Protein AF-A0A974YKS1-F1 (afdb_monomer_lite)

Secondary structure (DSSP, 8-state):
----HHHHHHHHHHHHHHHHHHHHHHHHHHTTSS-HHHHHHHHHHHHHHHHHHGGG-TT-HHHHHHHHHHHH-----

Sequence (77 aa):
MSDDPDDISRAAVGLSSAAILASLIKTLNEKKLISDDEENAVYDAAIALLGDNAGDDEEGIFELAQEIIEERWKPAN

Foldseek 3Di:
DDPPPVVVVVVVVLVVVVVVVVVVLVVCVVVVVDDPVRSVVVLVVLLVVLVVPCPPDPPCVSVVSNVVSCVVDPPDD

pLDDT: mean 74.72, std 12.38, range [43.28, 96.0]

Radius of gyration: 14.39 Å; chains: 1; bou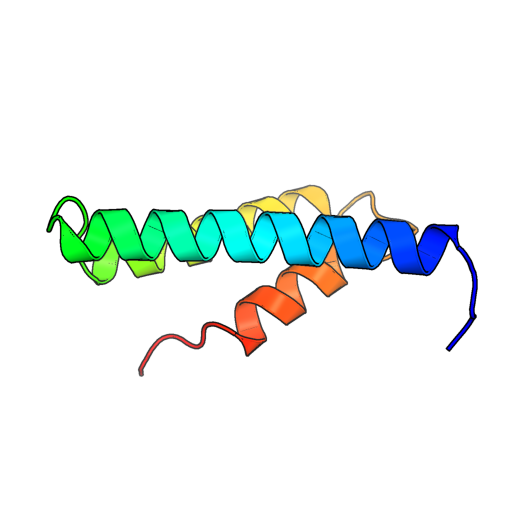nding box: 35×28×34 Å

Structure (mmCIF, N/CA/C/O backbone):
data_AF-A0A974YKS1-F1
#
_entry.id   AF-A0A974YKS1-F1
#
loop_
_atom_site.group_PDB
_atom_site.id
_atom_site.type_symbol
_atom_site.label_atom_id
_atom_site.label_alt_id
_atom_site.label_comp_id
_atom_site.label_asym_id
_atom_site.label_entity_id
_atom_site.label_seq_id
_atom_site.pdbx_PDB_ins_code
_atom_site.Cartn_x
_atom_site.Cartn_y
_atom_site.Cartn_z
_atom_site.occupancy
_atom_site.B_iso_or_equiv
_atom_site.auth_seq_id
_atom_site.auth_comp_id
_atom_site.auth_asym_id
_atom_site.auth_atom_id
_atom_site.pdbx_PDB_model_num
ATOM 1 N N . MET A 1 1 ? 23.920 3.953 -12.635 1.00 49.72 1 MET A N 1
ATOM 2 C CA . MET A 1 1 ? 22.749 4.831 -12.466 1.00 49.72 1 MET A CA 1
ATOM 3 C C . MET A 1 1 ? 22.852 5.872 -13.556 1.00 49.72 1 MET A C 1
ATOM 5 O O . MET A 1 1 ? 23.857 6.570 -13.587 1.00 49.72 1 MET A O 1
ATOM 9 N N . SER A 1 2 ? 21.940 5.834 -14.525 1.00 51.72 2 SER A N 1
ATOM 10 C CA . SER A 1 2 ? 21.877 6.842 -15.582 1.00 51.72 2 SER A CA 1
ATOM 11 C C . SER A 1 2 ? 21.265 8.097 -14.963 1.00 51.72 2 SER A C 1
ATOM 13 O O . SER A 1 2 ? 20.225 7.991 -14.321 1.00 51.72 2 SER A O 1
ATOM 15 N N . ASP A 1 3 ? 21.896 9.262 -15.111 1.00 63.72 3 ASP A N 1
ATOM 16 C CA . ASP A 1 3 ? 21.288 10.559 -14.760 1.00 63.72 3 ASP A CA 1
ATOM 17 C C . ASP A 1 3 ? 20.284 10.985 -15.854 1.00 63.72 3 ASP A C 1
ATOM 19 O O . ASP A 1 3 ? 20.229 12.153 -16.245 1.00 63.72 3 ASP A O 1
ATOM 23 N N . ASP A 1 4 ? 19.540 10.025 -16.415 1.00 77.38 4 ASP A N 1
ATOM 24 C CA . ASP A 1 4 ? 18.530 10.304 -17.425 1.00 77.38 4 ASP A CA 1
ATOM 25 C C . ASP A 1 4 ? 17.356 11.026 -16.739 1.00 77.38 4 ASP A C 1
ATOM 27 O O . ASP A 1 4 ? 16.775 10.492 -15.784 1.00 77.38 4 ASP A O 1
ATOM 31 N N . PRO A 1 5 ? 17.010 12.255 -17.163 1.00 72.75 5 PRO A N 1
ATOM 32 C CA . PRO A 1 5 ? 15.878 12.986 -16.606 1.00 72.75 5 PRO A CA 1
ATOM 33 C C . PRO A 1 5 ? 14.571 12.185 -16.639 1.00 72.75 5 PRO A C 1
ATOM 35 O O . PRO A 1 5 ? 13.736 12.356 -15.746 1.00 72.75 5 PRO A O 1
ATOM 38 N N . ASP A 1 6 ? 14.405 11.300 -17.624 1.00 74.69 6 ASP A N 1
ATOM 39 C CA . ASP A 1 6 ? 13.213 10.469 -17.762 1.00 74.69 6 ASP A CA 1
ATOM 40 C C . ASP A 1 6 ? 13.181 9.351 -16.709 1.00 74.69 6 ASP A C 1
ATOM 42 O O . ASP A 1 6 ? 12.133 9.127 -16.099 1.00 74.69 6 ASP A O 1
ATOM 46 N N . ASP A 1 7 ? 14.323 8.731 -16.397 1.00 70.56 7 ASP A N 1
ATOM 47 C CA . ASP A 1 7 ? 14.442 7.738 -15.317 1.00 70.56 7 ASP A CA 1
ATOM 48 C C . ASP A 1 7 ? 14.152 8.371 -13.949 1.00 70.56 7 ASP A C 1
ATOM 50 O O . ASP A 1 7 ? 13.406 7.818 -13.134 1.00 70.56 7 ASP A O 1
ATOM 54 N N . ILE A 1 8 ? 14.685 9.574 -13.705 1.00 71.88 8 ILE A N 1
ATOM 55 C CA . ILE A 1 8 ? 14.440 10.332 -12.469 1.00 71.88 8 ILE A CA 1
ATOM 56 C C . ILE A 1 8 ? 12.957 10.703 -12.352 1.00 71.88 8 ILE A C 1
ATOM 58 O O . ILE A 1 8 ? 12.373 10.582 -11.273 1.00 71.88 8 ILE A O 1
ATOM 62 N N . SER A 1 9 ? 12.333 11.136 -13.449 1.00 70.06 9 SER A N 1
ATOM 63 C CA . SER A 1 9 ? 10.911 11.487 -13.490 1.00 70.06 9 SER A CA 1
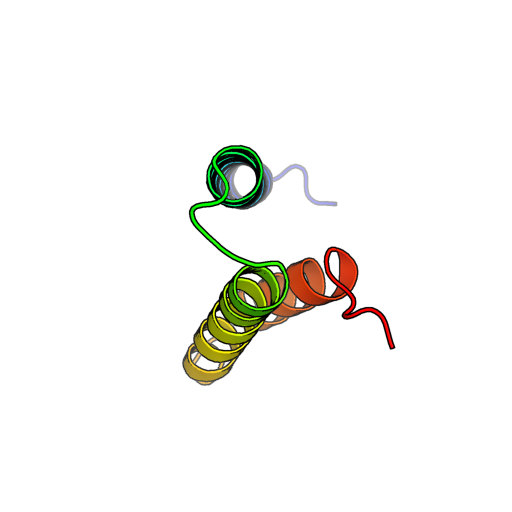ATOM 64 C C . SER A 1 9 ? 10.021 10.272 -13.205 1.00 70.06 9 SER A C 1
ATOM 66 O O . SER A 1 9 ? 9.146 10.340 -12.339 1.00 70.06 9 SER A O 1
ATOM 68 N N . ARG A 1 10 ? 10.287 9.128 -13.851 1.00 71.75 10 ARG A N 1
ATOM 69 C CA . ARG A 1 10 ? 9.573 7.859 -13.617 1.00 71.75 10 ARG A CA 1
ATOM 70 C C . ARG A 1 10 ? 9.706 7.403 -12.160 1.00 71.75 10 ARG A C 1
ATOM 72 O O . ARG A 1 10 ? 8.699 7.097 -11.519 1.00 71.75 10 ARG A O 1
ATOM 79 N N . ALA A 1 11 ? 10.919 7.437 -11.606 1.00 67.81 11 ALA A N 1
ATOM 80 C CA . ALA A 1 11 ? 11.169 7.093 -10.207 1.00 67.81 11 ALA A CA 1
ATOM 81 C C . ALA A 1 11 ? 10.450 8.045 -9.232 1.00 67.81 11 ALA A C 1
ATOM 83 O O . ALA A 1 11 ? 9.873 7.599 -8.237 1.00 67.81 11 ALA A O 1
ATOM 84 N N . ALA A 1 12 ? 10.435 9.350 -9.522 1.00 67.81 12 ALA A N 1
ATOM 85 C CA . ALA A 1 12 ? 9.731 10.344 -8.716 1.00 67.81 12 ALA A CA 1
ATOM 86 C C . ALA A 1 12 ? 8.211 10.128 -8.731 1.00 67.81 12 ALA A C 1
ATOM 88 O O . ALA A 1 12 ? 7.573 10.207 -7.678 1.00 67.81 12 ALA A O 1
ATOM 89 N N . VAL A 1 13 ? 7.634 9.801 -9.893 1.00 75.56 13 VAL A N 1
ATOM 90 C CA . VAL A 1 13 ? 6.213 9.449 -10.019 1.00 75.56 13 VAL A CA 1
ATOM 91 C C . VAL A 1 13 ? 5.901 8.206 -9.187 1.00 75.56 13 VAL A C 1
ATOM 93 O O . VAL A 1 13 ? 5.031 8.282 -8.318 1.00 75.56 13 VAL A O 1
ATOM 96 N N . GLY A 1 14 ? 6.657 7.115 -9.351 1.00 74.62 14 GLY A N 1
ATOM 97 C CA . GLY A 1 14 ? 6.456 5.883 -8.578 1.00 74.62 14 GLY A CA 1
ATOM 98 C C . GLY A 1 14 ? 6.546 6.107 -7.064 1.00 74.62 14 GLY A C 1
ATOM 99 O O . GLY A 1 14 ? 5.662 5.691 -6.311 1.00 74.62 14 GLY A O 1
ATOM 100 N N . LEU A 1 15 ? 7.559 6.853 -6.607 1.00 69.94 15 LEU A N 1
ATOM 101 C CA . LEU A 1 15 ? 7.714 7.196 -5.193 1.00 69.94 15 LEU A CA 1
ATOM 102 C C . LEU A 1 15 ? 6.549 8.053 -4.675 1.00 69.94 15 LEU A C 1
ATOM 104 O O . LEU A 1 15 ? 6.071 7.826 -3.561 1.00 69.94 15 LEU A O 1
ATOM 108 N N . SER A 1 16 ? 6.077 9.018 -5.471 1.00 70.88 16 SER A N 1
ATOM 109 C CA . SER A 1 16 ? 4.957 9.887 -5.097 1.00 70.88 16 SER A CA 1
ATOM 110 C C . SER A 1 16 ? 3.642 9.113 -4.969 1.00 70.88 16 SER A C 1
ATOM 112 O O . SER A 1 16 ? 2.934 9.281 -3.975 1.00 70.88 16 SER A O 1
ATOM 114 N N . SER A 1 17 ? 3.350 8.200 -5.899 1.00 79.44 17 SER A N 1
ATOM 115 C CA . SER A 1 17 ? 2.163 7.342 -5.855 1.00 79.44 17 SER A CA 1
ATOM 116 C C . SER A 1 17 ? 2.195 6.399 -4.653 1.00 79.44 17 SER A C 1
ATOM 118 O O . SER A 1 17 ? 1.205 6.308 -3.926 1.00 79.44 17 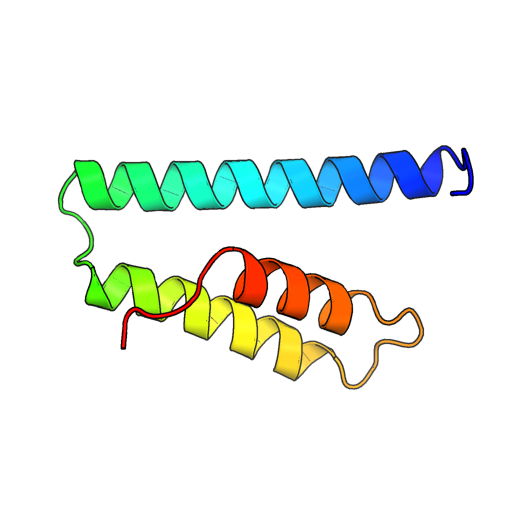SER A O 1
ATOM 120 N N . ALA A 1 18 ? 3.344 5.774 -4.375 1.00 77.12 18 ALA A N 1
ATOM 121 C CA . ALA A 1 18 ? 3.516 4.915 -3.205 1.00 77.12 18 ALA A CA 1
ATOM 122 C C . ALA A 1 18 ? 3.336 5.689 -1.885 1.00 77.12 18 ALA A C 1
ATOM 124 O O . ALA A 1 18 ? 2.682 5.203 -0.964 1.00 77.12 18 ALA A O 1
ATOM 125 N N . ALA A 1 19 ? 3.876 6.909 -1.790 1.00 72.69 19 ALA A N 1
ATOM 126 C CA . ALA A 1 19 ? 3.722 7.756 -0.607 1.00 72.69 19 ALA A CA 1
ATOM 127 C C . ALA A 1 19 ? 2.261 8.183 -0.378 1.00 72.69 19 ALA A C 1
ATOM 129 O O . ALA A 1 19 ? 1.795 8.196 0.764 1.00 72.69 19 ALA A O 1
ATOM 130 N N . ILE A 1 20 ? 1.527 8.502 -1.450 1.00 82.88 20 ILE A N 1
ATOM 131 C CA . ILE A 1 20 ? 0.100 8.842 -1.380 1.00 82.88 20 ILE A CA 1
ATOM 132 C C . ILE A 1 20 ? -0.718 7.635 -0.909 1.00 82.88 20 ILE A C 1
ATOM 134 O O . ILE A 1 20 ? -1.529 7.783 0.007 1.00 82.88 20 ILE A O 1
ATOM 138 N N . LEU A 1 21 ? -0.484 6.448 -1.479 1.00 86.12 21 LEU A N 1
ATOM 139 C CA . LEU A 1 21 ? -1.189 5.224 -1.093 1.00 86.12 21 LEU A CA 1
ATOM 140 C C . LEU A 1 21 ? -0.932 4.864 0.376 1.00 86.12 21 LEU A C 1
ATOM 14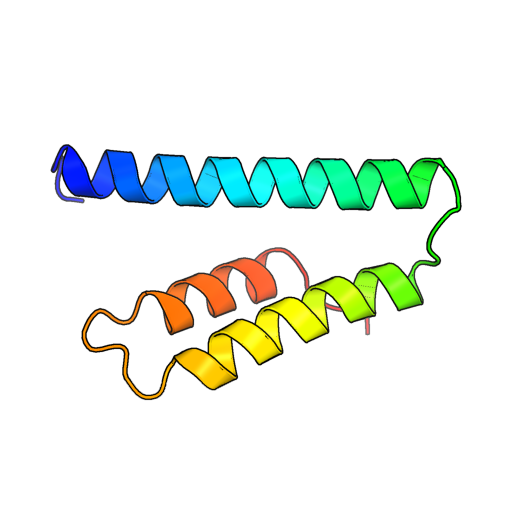2 O O . LEU A 1 21 ? -1.882 4.669 1.131 1.00 86.12 21 LEU A O 1
ATOM 146 N N . ALA A 1 22 ? 0.332 4.860 0.807 1.00 82.56 22 ALA A N 1
ATOM 147 C CA . ALA A 1 22 ? 0.693 4.573 2.195 1.00 82.56 22 ALA A CA 1
ATOM 148 C C . ALA A 1 22 ? 0.061 5.577 3.177 1.00 82.56 22 ALA A C 1
ATOM 150 O O . ALA A 1 22 ? -0.443 5.193 4.232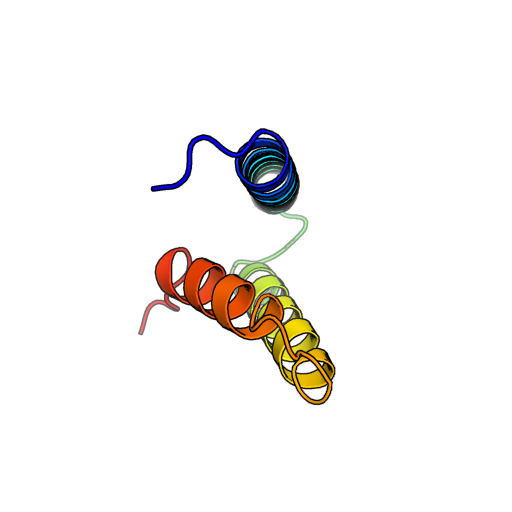 1.00 82.56 22 ALA A O 1
ATOM 151 N N . SER A 1 23 ? 0.038 6.866 2.820 1.00 86.00 23 SER A N 1
ATOM 152 C CA . SER A 1 23 ? -0.620 7.909 3.618 1.00 86.00 23 SER A CA 1
ATOM 153 C C . SER A 1 23 ? -2.133 7.687 3.726 1.00 86.00 23 SER A C 1
ATOM 155 O O . SER A 1 23 ? -2.714 7.863 4.801 1.00 86.00 23 SER A O 1
ATOM 157 N N . LEU A 1 24 ? -2.779 7.259 2.636 1.00 91.31 24 LEU A N 1
ATOM 158 C CA . LEU A 1 24 ? -4.204 6.940 2.618 1.00 91.31 24 LEU A CA 1
ATOM 159 C C . LEU A 1 24 ? -4.520 5.735 3.510 1.00 91.31 24 LEU A C 1
ATOM 161 O O . LEU A 1 24 ? -5.374 5.860 4.383 1.00 91.31 24 LEU A O 1
ATOM 165 N N . ILE A 1 25 ? -3.818 4.612 3.333 1.00 88.38 25 ILE A N 1
ATOM 166 C CA . ILE A 1 25 ? -4.002 3.392 4.138 1.00 88.38 25 ILE A CA 1
ATOM 167 C C . ILE A 1 25 ? -3.837 3.715 5.623 1.00 88.38 25 ILE A C 1
ATOM 169 O O . ILE A 1 25 ? -4.740 3.458 6.420 1.00 88.38 25 ILE A O 1
ATOM 173 N N . LYS A 1 26 ? -2.752 4.414 5.978 1.00 87.25 26 LYS A N 1
ATOM 174 C CA . LYS A 1 26 ? -2.516 4.878 7.347 1.00 87.25 26 LYS A CA 1
ATOM 175 C C . LYS A 1 26 ? -3.671 5.733 7.876 1.00 87.25 26 LYS A C 1
ATOM 177 O O . LYS A 1 26 ? -4.124 5.527 8.996 1.00 87.25 26 LYS A O 1
ATOM 182 N N . THR A 1 27 ? -4.178 6.669 7.073 1.00 93.44 27 THR A N 1
ATOM 183 C CA . THR A 1 27 ? -5.312 7.525 7.459 1.00 93.44 27 THR A CA 1
ATOM 184 C C . THR A 1 27 ? -6.589 6.713 7.700 1.00 93.44 27 THR A C 1
ATOM 186 O O . THR A 1 27 ? -7.360 7.032 8.607 1.00 93.44 27 THR A O 1
ATOM 189 N N . LEU A 1 28 ? -6.842 5.678 6.894 1.00 94.19 28 LEU A N 1
ATOM 190 C CA . LEU A 1 28 ? -7.997 4.792 7.050 1.00 94.19 28 LEU A CA 1
ATOM 191 C C . LEU A 1 28 ? -7.878 3.937 8.320 1.00 94.19 28 LEU A C 1
ATOM 193 O O . LEU A 1 28 ? -8.853 3.856 9.074 1.00 94.19 28 LEU A O 1
ATOM 197 N N . ASN A 1 29 ? -6.693 3.382 8.595 1.00 90.94 29 ASN A N 1
ATOM 198 C CA . ASN A 1 29 ? -6.409 2.609 9.807 1.00 90.94 29 ASN A CA 1
ATOM 199 C C . ASN A 1 29 ? -6.537 3.491 11.069 1.00 90.94 29 ASN A C 1
ATOM 201 O O . ASN A 1 29 ? -7.289 3.166 11.986 1.00 90.94 29 ASN A O 1
ATOM 205 N N . GLU A 1 30 ? -5.945 4.694 11.077 1.00 92.12 30 GLU A N 1
ATOM 206 C CA . GLU A 1 30 ? -6.060 5.652 12.194 1.00 92.12 30 GLU A CA 1
ATOM 207 C C . GLU A 1 30 ? -7.516 6.049 12.493 1.00 92.12 30 GLU A C 1
ATOM 209 O O . GLU A 1 30 ? -7.892 6.286 13.645 1.00 92.12 30 GLU A O 1
ATOM 214 N N . LYS A 1 31 ? -8.361 6.104 11.457 1.00 95.94 31 LYS A N 1
ATOM 215 C CA . LYS A 1 31 ? -9.804 6.355 11.583 1.00 95.94 31 LYS A CA 1
ATOM 216 C C . LYS A 1 31 ? -10.614 5.102 11.925 1.00 95.94 31 LYS A C 1
ATOM 218 O O . LYS A 1 31 ? -11.825 5.225 12.104 1.00 95.94 31 LYS A O 1
ATOM 223 N N . LYS A 1 32 ? -9.972 3.936 12.037 1.00 93.31 32 LYS A N 1
ATOM 224 C CA . LYS A 1 32 ? -10.585 2.616 12.253 1.00 93.31 32 LYS A CA 1
ATOM 225 C C . LYS A 1 32 ? -11.650 2.280 11.207 1.00 93.31 32 LYS A C 1
ATOM 227 O O . LYS A 1 32 ? -12.680 1.696 11.532 1.00 93.31 32 LYS A O 1
ATOM 232 N N . LEU A 1 33 ? -11.427 2.725 9.970 1.00 96.00 33 LEU A N 1
ATOM 233 C CA . LEU A 1 33 ? -12.301 2.441 8.828 1.00 96.00 33 LEU A CA 1
ATOM 234 C C . LEU A 1 33 ? -11.941 1.129 8.133 1.00 96.00 33 LEU A C 1
ATOM 236 O O . LEU A 1 33 ? -12.766 0.609 7.391 1.00 96.00 33 LEU A O 1
ATOM 240 N N . ILE A 1 34 ? -10.730 0.635 8.377 1.00 94.00 34 ILE A N 1
ATOM 241 C CA . ILE A 1 34 ? -10.245 -0.676 7.962 1.00 94.00 34 ILE A CA 1
ATOM 242 C C . ILE A 1 34 ? -9.598 -1.355 9.170 1.00 94.00 34 ILE A C 1
ATOM 244 O O . ILE A 1 34 ? -9.072 -0.684 10.064 1.00 94.00 34 ILE A O 1
ATOM 248 N N . SER A 1 35 ? -9.682 -2.674 9.202 1.00 91.62 35 SER A N 1
ATOM 249 C CA . SER A 1 35 ? -8.930 -3.559 10.086 1.00 91.62 35 SER A CA 1
ATOM 250 C C . SER A 1 35 ? -7.532 -3.836 9.534 1.00 91.62 35 SER A C 1
ATOM 252 O O . SER A 1 35 ? -7.262 -3.581 8.361 1.00 91.62 35 SER A O 1
ATOM 254 N N . ASP A 1 36 ? -6.660 -4.398 10.371 1.00 86.12 36 ASP A N 1
ATOM 255 C CA . ASP A 1 36 ? -5.326 -4.824 9.939 1.00 86.12 36 ASP A CA 1
ATOM 256 C C . ASP A 1 36 ? -5.424 -5.886 8.822 1.00 86.12 36 ASP A C 1
ATOM 258 O O . ASP A 1 36 ? -4.691 -5.822 7.846 1.00 86.12 36 ASP A O 1
ATOM 262 N N . ASP A 1 37 ? -6.402 -6.798 8.883 1.00 89.12 37 ASP A N 1
ATOM 263 C CA . ASP A 1 37 ? -6.633 -7.792 7.822 1.00 89.12 37 ASP A CA 1
ATOM 264 C C . ASP A 1 37 ? -7.071 -7.147 6.494 1.00 89.12 37 ASP A C 1
ATOM 266 O O . ASP A 1 37 ? -6.662 -7.581 5.417 1.00 89.12 37 ASP A O 1
ATOM 270 N N . GLU A 1 38 ? -7.893 -6.095 6.552 1.00 90.56 38 GLU A N 1
ATOM 271 C CA . GLU A 1 38 ? -8.299 -5.327 5.368 1.00 90.56 38 GLU A CA 1
ATOM 272 C C . GLU A 1 38 ? -7.146 -4.490 4.804 1.00 90.56 38 GLU A C 1
ATOM 274 O O . GLU A 1 38 ? -7.052 -4.331 3.589 1.00 90.56 38 GLU A O 1
ATOM 279 N N . GLU A 1 39 ? -6.252 -3.983 5.656 1.00 88.50 39 GLU A N 1
ATOM 280 C CA . GLU A 1 3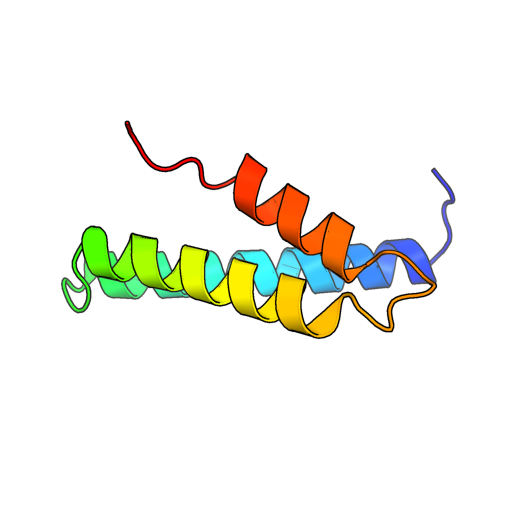9 ? -5.002 -3.358 5.221 1.00 88.50 39 GLU A CA 1
ATOM 281 C C . GLU A 1 39 ? -4.129 -4.365 4.459 1.00 88.50 39 GLU A C 1
ATOM 283 O O . GLU A 1 39 ? -3.705 -4.072 3.341 1.00 88.50 39 GLU A O 1
ATOM 288 N N . ASN A 1 40 ? -3.944 -5.573 4.999 1.00 86.69 40 ASN A N 1
ATOM 289 C CA . ASN A 1 40 ? -3.198 -6.651 4.343 1.00 86.69 40 ASN A CA 1
ATOM 290 C C . ASN A 1 40 ? -3.803 -6.989 2.967 1.00 86.69 40 ASN A C 1
ATOM 292 O O . ASN A 1 40 ? -3.091 -7.060 1.965 1.00 86.69 40 ASN A O 1
ATOM 296 N N . ALA A 1 41 ? -5.134 -7.099 2.897 1.00 88.12 41 ALA A N 1
ATOM 297 C CA . ALA A 1 41 ? -5.852 -7.391 1.659 1.00 88.12 41 ALA A CA 1
ATOM 298 C C . ALA A 1 41 ? -5.674 -6.308 0.578 1.00 88.12 41 ALA A C 1
ATOM 300 O O . ALA A 1 41 ? -5.695 -6.620 -0.613 1.00 88.12 41 ALA A O 1
ATOM 301 N N . VAL A 1 42 ? -5.488 -5.038 0.963 1.00 87.00 42 VAL A N 1
ATOM 302 C CA . VAL A 1 42 ? -5.187 -3.951 0.014 1.00 87.00 42 VAL A CA 1
ATOM 303 C C . VAL A 1 42 ? -3.821 -4.160 -0.640 1.00 87.00 42 VAL A C 1
ATOM 305 O O . VAL A 1 42 ? -3.701 -3.971 -1.853 1.00 87.00 42 VAL A O 1
ATOM 308 N N . TYR A 1 43 ? -2.805 -4.567 0.125 1.00 83.38 43 TYR A N 1
ATOM 309 C CA . TYR A 1 43 ? -1.477 -4.850 -0.423 1.00 83.38 43 TYR A CA 1
ATOM 310 C C . TYR A 1 43 ? -1.478 -6.106 -1.302 1.00 83.38 43 TYR A C 1
ATOM 312 O O . TYR A 1 43 ? -0.944 -6.060 -2.410 1.00 83.38 43 TYR A O 1
ATOM 320 N N . ASP A 1 44 ? -2.158 -7.175 -0.881 1.00 83.81 44 ASP A N 1
ATOM 321 C CA . ASP A 1 44 ? -2.302 -8.400 -1.681 1.00 83.81 44 ASP A CA 1
ATOM 322 C C . ASP A 1 44 ? -3.009 -8.128 -3.018 1.00 83.81 44 ASP A C 1
ATOM 324 O O . ASP A 1 44 ? -2.570 -8.589 -4.073 1.00 83.81 44 ASP A O 1
ATOM 328 N N . ALA A 1 45 ? -4.081 -7.328 -3.002 1.00 83.75 45 ALA A N 1
ATOM 329 C CA . ALA A 1 45 ? -4.784 -6.930 -4.219 1.00 83.75 45 ALA A CA 1
ATOM 330 C C . ALA A 1 45 ? -3.899 -6.085 -5.148 1.00 83.75 45 ALA A C 1
ATOM 332 O O . ALA A 1 45 ? -3.974 -6.236 -6.366 1.00 83.75 45 ALA A O 1
ATOM 333 N N . ALA A 1 46 ? -3.052 -5.212 -4.594 1.00 79.38 46 ALA A N 1
ATOM 334 C CA . ALA A 1 46 ? -2.105 -4.430 -5.381 1.00 79.38 46 ALA A CA 1
ATOM 335 C C . ALA A 1 46 ? -1.050 -5.323 -6.055 1.00 79.38 46 ALA A C 1
ATOM 337 O O . ALA A 1 46 ? -0.779 -5.139 -7.239 1.00 79.38 46 ALA A O 1
ATOM 338 N N . ILE A 1 47 ? -0.511 -6.316 -5.340 1.00 76.69 47 ILE A N 1
ATOM 339 C CA . ILE A 1 47 ? 0.428 -7.306 -5.890 1.00 76.69 47 ILE A CA 1
ATOM 340 C C . ILE A 1 47 ? -0.237 -8.118 -7.007 1.00 76.69 47 ILE A C 1
ATOM 342 O O . ILE A 1 47 ? 0.323 -8.232 -8.095 1.00 76.69 47 ILE A O 1
ATOM 346 N N . ALA A 1 48 ? -1.453 -8.624 -6.780 1.00 76.94 48 ALA A N 1
ATOM 347 C CA . ALA A 1 48 ? -2.189 -9.391 -7.785 1.00 76.94 48 ALA A CA 1
ATOM 348 C C . ALA A 1 48 ? -2.460 -8.570 -9.058 1.00 76.94 48 ALA A C 1
ATOM 350 O O . ALA A 1 48 ? -2.246 -9.056 -10.165 1.00 76.94 48 ALA A O 1
ATOM 351 N N . LEU A 1 49 ? -2.855 -7.300 -8.911 1.00 74.25 49 LEU A N 1
ATOM 352 C CA . LEU A 1 49 ? -3.060 -6.392 -10.042 1.00 74.25 49 LEU A CA 1
ATOM 353 C C . LEU A 1 49 ? -1.778 -6.138 -10.843 1.00 74.25 49 LEU A C 1
ATOM 355 O O . LEU A 1 49 ? -1.857 -5.951 -12.056 1.00 74.25 49 LEU A O 1
ATOM 359 N N . LEU A 1 50 ? -0.613 -6.103 -10.196 1.00 70.25 50 LEU A N 1
ATOM 360 C CA . LEU A 1 50 ? 0.664 -5.969 -10.899 1.00 70.25 50 LEU A CA 1
ATOM 361 C C . LEU A 1 50 ? 1.022 -7.261 -11.639 1.00 70.25 50 LEU A C 1
ATOM 363 O O . LEU A 1 50 ? 1.347 -7.201 -12.823 1.00 70.25 50 LEU A O 1
ATOM 367 N N . GLY A 1 51 ? 0.873 -8.416 -10.984 1.00 66.00 51 GLY A N 1
ATOM 368 C CA . GLY A 1 51 ? 1.134 -9.726 -11.585 1.00 66.00 51 GLY A CA 1
ATOM 369 C C . GLY A 1 51 ? 0.244 -10.031 -12.795 1.00 66.00 51 GLY A C 1
ATOM 370 O O . GLY A 1 51 ? 0.736 -10.517 -13.812 1.00 66.00 51 GLY A O 1
ATOM 371 N N . ASP A 1 52 ? -1.043 -9.676 -12.739 1.00 67.38 52 ASP A N 1
ATOM 372 C CA . ASP A 1 52 ? -1.992 -9.876 -13.846 1.00 67.38 52 ASP A CA 1
ATOM 373 C C . ASP A 1 52 ? -1.664 -9.015 -15.082 1.00 67.38 52 ASP A C 1
ATOM 375 O O . ASP A 1 52 ? -2.026 -9.377 -16.202 1.00 67.38 52 ASP A O 1
ATOM 379 N N . ASN A 1 53 ? -0.967 -7.887 -14.897 1.00 59.59 53 ASN A N 1
ATOM 380 C CA . ASN A 1 53 ? -0.561 -6.982 -15.977 1.00 59.59 53 ASN A CA 1
ATOM 381 C C . ASN A 1 53 ? 0.890 -7.198 -16.452 1.00 59.59 53 ASN A C 1
ATOM 383 O O . ASN A 1 53 ? 1.289 -6.605 -17.451 1.00 59.59 53 ASN A O 1
ATOM 387 N N . ALA A 1 54 ? 1.665 -8.065 -15.792 1.00 57.38 54 ALA A N 1
ATOM 388 C CA . ALA A 1 54 ? 3.071 -8.313 -16.122 1.00 57.38 54 ALA A CA 1
ATOM 389 C C . ALA A 1 54 ? 3.278 -9.100 -17.434 1.00 57.38 54 ALA A C 1
ATOM 391 O O . ALA A 1 54 ? 4.368 -9.094 -17.997 1.00 57.38 54 ALA A O 1
ATOM 392 N N . GLY A 1 55 ? 2.241 -9.771 -17.952 1.00 55.19 55 GLY A N 1
ATOM 393 C CA . GLY A 1 55 ? 2.348 -10.652 -19.125 1.00 55.19 55 GLY A CA 1
ATOM 394 C C . GLY A 1 55 ? 2.751 -9.977 -20.446 1.00 55.19 55 GLY A C 1
ATOM 395 O O . GLY A 1 55 ? 3.174 -10.685 -21.356 1.00 55.19 55 GLY A O 1
ATOM 396 N N . ASP A 1 56 ? 2.645 -8.647 -20.541 1.00 60.44 56 ASP A N 1
ATOM 397 C CA . ASP A 1 56 ? 2.973 -7.834 -21.730 1.00 60.44 56 ASP A CA 1
ATOM 398 C C . ASP A 1 56 ? 4.101 -6.808 -21.458 1.00 60.44 56 ASP A C 1
ATOM 400 O O . ASP A 1 56 ? 4.311 -5.868 -22.227 1.00 60.44 56 ASP A O 1
ATOM 404 N N . ASP A 1 57 ? 4.832 -6.953 -20.350 1.00 59.78 57 ASP A N 1
ATOM 405 C CA . ASP A 1 57 ? 5.790 -5.948 -19.892 1.00 59.78 57 ASP A CA 1
ATOM 406 C C . ASP A 1 57 ? 7.217 -6.177 -20.413 1.00 59.78 57 ASP A C 1
ATOM 408 O O . ASP A 1 57 ? 8.066 -6.767 -19.745 1.00 59.78 57 ASP A O 1
ATOM 412 N N . GLU A 1 58 ? 7.503 -5.675 -21.616 1.00 56.50 58 GLU A N 1
ATOM 413 C CA . GLU A 1 58 ? 8.851 -5.726 -22.206 1.00 56.50 58 GLU A CA 1
ATOM 414 C C . GLU A 1 58 ? 9.911 -4.946 -21.394 1.00 56.50 58 GLU A C 1
ATOM 416 O O . GLU A 1 58 ? 11.105 -5.219 -21.539 1.00 56.50 58 GLU A O 1
ATOM 421 N N . GLU A 1 59 ? 9.505 -3.991 -20.542 1.00 65.25 59 GLU A N 1
ATOM 422 C CA . GLU A 1 59 ? 10.410 -3.147 -19.741 1.00 65.25 59 GLU A CA 1
ATOM 423 C C . GLU A 1 59 ? 10.604 -3.653 -18.290 1.00 65.25 59 GLU A C 1
ATOM 425 O O . GLU A 1 59 ? 11.470 -3.129 -17.585 1.00 65.25 59 GLU A O 1
ATOM 430 N N . GLY A 1 60 ? 9.859 -4.674 -17.837 1.00 65.25 60 GLY A N 1
ATOM 431 C CA . GLY A 1 60 ? 9.967 -5.267 -16.487 1.00 65.25 60 GLY A CA 1
ATOM 432 C C . GLY A 1 60 ? 9.543 -4.341 -15.331 1.00 65.25 60 GLY A C 1
ATOM 433 O O . GLY A 1 60 ? 9.921 -4.542 -14.174 1.00 65.25 60 GLY A O 1
ATOM 434 N N . ILE A 1 61 ? 8.780 -3.291 -15.631 1.00 69.75 61 ILE A N 1
ATOM 435 C CA . ILE A 1 61 ? 8.284 -2.279 -14.694 1.00 69.75 61 ILE A CA 1
ATOM 436 C C . ILE A 1 61 ? 7.280 -2.858 -13.681 1.00 69.75 61 ILE A C 1
ATOM 438 O O . ILE A 1 61 ? 7.304 -2.469 -12.511 1.00 69.75 61 ILE A O 1
ATOM 442 N N . PHE A 1 62 ? 6.400 -3.767 -14.097 1.00 66.62 62 PHE A N 1
ATOM 443 C CA . PHE A 1 62 ? 5.397 -4.416 -13.250 1.00 66.62 62 PHE A CA 1
ATOM 444 C C . PHE A 1 62 ? 6.041 -5.386 -12.255 1.00 66.62 62 PHE A C 1
ATOM 446 O O . PHE A 1 62 ? 5.674 -5.363 -11.080 1.00 66.62 62 PHE A O 1
ATOM 453 N N . GLU A 1 63 ? 7.044 -6.159 -12.685 1.00 68.00 63 GLU A N 1
ATOM 454 C CA . GLU A 1 63 ? 7.841 -7.010 -11.787 1.00 68.00 63 GLU A CA 1
ATOM 455 C C . GLU A 1 63 ? 8.591 -6.164 -10.749 1.00 68.00 63 GLU A C 1
ATOM 457 O O . GLU A 1 63 ? 8.488 -6.418 -9.549 1.00 68.00 63 GLU A O 1
ATOM 462 N N . LEU A 1 64 ? 9.256 -5.083 -11.176 1.00 70.25 64 LEU A N 1
ATOM 463 C CA . LEU A 1 64 ? 9.949 -4.176 -10.257 1.00 70.25 64 LEU A CA 1
ATOM 464 C C . LEU A 1 64 ? 8.987 -3.519 -9.251 1.00 70.25 64 LEU A C 1
ATOM 466 O O . LEU A 1 64 ? 9.316 -3.353 -8.075 1.00 70.25 64 LEU A O 1
ATOM 470 N N . ALA A 1 65 ? 7.789 -3.131 -9.695 1.00 69.94 65 ALA A N 1
ATOM 471 C CA . ALA A 1 65 ? 6.773 -2.562 -8.817 1.00 69.94 65 ALA A CA 1
ATOM 472 C C . ALA A 1 65 ? 6.286 -3.577 -7.771 1.00 69.94 65 ALA A C 1
ATOM 474 O O . ALA A 1 65 ? 6.074 -3.199 -6.616 1.00 69.94 65 ALA A O 1
ATOM 475 N N . GLN A 1 66 ? 6.143 -4.848 -8.153 1.00 70.88 66 GLN A N 1
ATOM 476 C CA . GLN A 1 66 ? 5.760 -5.924 -7.247 1.00 70.88 66 GLN A CA 1
ATOM 477 C C . GLN A 1 66 ? 6.832 -6.156 -6.175 1.00 70.88 66 GLN A C 1
ATOM 479 O O . GLN A 1 66 ? 6.509 -6.126 -4.986 1.00 70.88 66 GLN A O 1
ATOM 484 N N . GLU A 1 67 ? 8.102 -6.286 -6.569 1.00 72.69 67 GLU A N 1
ATOM 485 C CA . GLU A 1 67 ? 9.222 -6.478 -5.634 1.00 72.69 67 GLU A CA 1
ATOM 486 C C . GLU A 1 67 ? 9.293 -5.353 -4.587 1.00 72.69 67 GLU A C 1
ATOM 488 O O . GLU A 1 67 ? 9.462 -5.609 -3.394 1.00 72.69 67 GLU A O 1
ATOM 493 N N . ILE A 1 68 ? 9.085 -4.096 -4.999 1.00 73.94 68 ILE A N 1
ATOM 494 C CA . ILE A 1 68 ? 9.090 -2.943 -4.084 1.00 73.94 68 ILE A CA 1
ATOM 495 C C . ILE A 1 68 ? 7.974 -3.040 -3.034 1.00 73.94 68 ILE A C 1
ATOM 497 O O . ILE A 1 68 ? 8.175 -2.638 -1.882 1.00 73.94 68 ILE A O 1
ATOM 501 N N . ILE A 1 69 ? 6.786 -3.520 -3.414 1.00 70.44 69 ILE A N 1
ATOM 502 C CA . ILE A 1 69 ? 5.665 -3.679 -2.479 1.00 70.44 69 ILE A CA 1
ATOM 503 C C . ILE A 1 69 ? 5.957 -4.825 -1.508 1.00 70.44 69 ILE A C 1
ATOM 505 O O . ILE A 1 69 ? 5.826 -4.630 -0.299 1.00 70.44 69 ILE A O 1
ATOM 509 N N . GLU A 1 70 ? 6.429 -5.966 -2.007 1.00 73.56 70 GLU A N 1
ATOM 510 C CA . GLU A 1 70 ? 6.787 -7.136 -1.194 1.00 73.56 70 GLU A CA 1
ATOM 511 C C . GLU A 1 70 ? 7.929 -6.847 -0.201 1.00 73.56 70 GLU A C 1
ATOM 513 O O . GLU A 1 70 ? 7.918 -7.324 0.937 1.00 73.56 70 GLU A O 1
ATOM 518 N N . GLU A 1 71 ? 8.917 -6.031 -0.583 1.00 72.88 71 GLU A N 1
ATOM 519 C CA . GLU A 1 71 ? 9.991 -5.605 0.321 1.00 72.88 71 GLU A CA 1
ATOM 520 C C . GLU A 1 71 ? 9.498 -4.671 1.425 1.00 72.88 71 GLU A C 1
ATOM 522 O O . GLU A 1 71 ? 9.928 -4.778 2.579 1.00 72.88 71 GLU A O 1
ATOM 527 N N . ARG A 1 72 ? 8.614 -3.730 1.078 1.00 67.62 72 ARG A N 1
ATOM 528 C CA . ARG A 1 72 ? 8.065 -2.760 2.034 1.00 67.62 72 ARG A CA 1
ATOM 529 C C . ARG A 1 72 ? 7.052 -3.385 2.974 1.00 67.62 72 ARG A C 1
ATOM 531 O O . ARG A 1 72 ? 6.870 -2.874 4.079 1.00 67.62 72 ARG A O 1
ATOM 538 N N . TRP A 1 73 ? 6.396 -4.449 2.535 1.00 64.62 73 TRP A N 1
ATOM 539 C CA . TRP A 1 73 ? 5.246 -5.004 3.210 1.00 64.62 73 TRP A CA 1
ATOM 540 C C . TRP A 1 73 ? 5.356 -6.531 3.242 1.00 64.62 73 TRP A C 1
ATOM 542 O O . TRP A 1 73 ? 4.895 -7.242 2.355 1.00 64.62 73 TRP A O 1
ATOM 552 N N . LYS A 1 74 ? 6.017 -7.041 4.289 1.00 60.62 74 LYS A N 1
ATOM 553 C CA . LYS A 1 74 ? 6.044 -8.476 4.589 1.00 60.62 74 LYS A CA 1
ATOM 554 C C . LYS A 1 74 ? 4.919 -8.794 5.568 1.00 60.62 74 LYS A C 1
ATOM 556 O O . LYS A 1 74 ? 4.948 -8.232 6.668 1.00 60.62 74 LYS A O 1
ATOM 561 N N . PRO A 1 75 ? 3.977 -9.691 5.229 1.00 49.06 75 PRO A N 1
ATOM 562 C CA . PRO A 1 75 ? 2.977 -10.130 6.188 1.00 49.06 75 PRO A CA 1
ATOM 563 C C . PRO A 1 75 ? 3.683 -10.705 7.421 1.00 49.06 75 PRO A C 1
ATOM 565 O O . PRO A 1 75 ? 4.640 -11.480 7.310 1.00 49.06 75 PRO A O 1
ATOM 568 N N . ALA A 1 76 ? 3.254 -10.268 8.605 1.00 56.00 76 ALA A N 1
ATOM 569 C CA . ALA A 1 76 ? 3.738 -10.824 9.858 1.00 56.00 76 ALA A CA 1
ATOM 570 C C . ALA A 1 76 ? 3.256 -12.278 9.953 1.00 56.00 76 ALA A C 1
ATOM 572 O O . ALA A 1 76 ? 2.055 -12.537 9.963 1.00 56.00 76 ALA A O 1
ATOM 573 N N . ASN A 1 77 ? 4.213 -13.203 9.956 1.00 43.28 77 ASN A N 1
ATOM 574 C CA . ASN A 1 77 ? 3.988 -14.641 10.093 1.00 43.28 77 ASN A CA 1
ATOM 575 C C . ASN A 1 77 ? 3.464 -15.005 11.490 1.00 43.28 77 ASN A C 1
ATOM 577 O O . ASN A 1 77 ? 3.982 -14.416 12.470 1.00 43.28 77 ASN A O 1
#